Protein AF-A0A1T2CGB1-F1 (afdb_monomer_lite)

Foldseek 3Di:
DPDAQDDPVDGDPDDDDPVRVVVDPVVPDDCVVVCVVCVVVVNNDDPVQDDQCCPFHQVDPPVPPSGGHGPVVVVVVVCVVDPVVVVVVVVVCVVVVPD

Structure (mmCIF, N/CA/C/O backbone):
data_AF-A0A1T2CGB1-F1
#
_entry.id   AF-A0A1T2CGB1-F1
#
loop_
_atom_site.group_PDB
_atom_site.id
_atom_site.type_symbol
_atom_site.label_atom_id
_atom_site.label_alt_id
_atom_site.label_comp_id
_atom_site.label_asym_id
_atom_site.label_entity_id
_atom_site.label_seq_id
_atom_site.pdbx_PDB_ins_code
_atom_site.Cartn_x
_atom_site.Cartn_y
_atom_site.Cartn_z
_atom_site.occupancy
_atom_site.B_iso_or_equiv
_atom_site.auth_seq_id
_atom_site.auth_comp_id
_atom_site.auth_asym_id
_atom_site.auth_atom_id
_atom_site.pdbx_PDB_model_num
ATOM 1 N N . MET A 1 1 ? -6.994 3.075 -22.538 1.00 64.88 1 MET A N 1
ATOM 2 C CA . MET A 1 1 ? -6.569 4.176 -21.644 1.00 64.88 1 MET A CA 1
ATOM 3 C C . MET A 1 1 ? -5.937 5.364 -22.373 1.00 64.88 1 MET A C 1
ATOM 5 O O . MET A 1 1 ? -6.030 6.452 -21.834 1.00 64.88 1 MET A O 1
ATOM 9 N N . GLY A 1 2 ? -5.364 5.222 -23.582 1.00 72.44 2 GLY A N 1
ATOM 10 C CA . GLY A 1 2 ? -5.045 6.372 -24.457 1.00 72.44 2 GLY A CA 1
ATOM 11 C C . GLY A 1 2 ? -4.054 7.403 -23.891 1.00 72.44 2 GLY A C 1
ATOM 12 O O . GLY A 1 2 ? -3.963 8.504 -24.424 1.00 72.44 2 GLY A O 1
ATOM 13 N N . LEU A 1 3 ? -3.344 7.062 -22.813 1.00 81.25 3 LEU A N 1
ATOM 14 C CA . LEU A 1 3 ? -2.368 7.932 -22.166 1.00 81.25 3 LEU A CA 1
ATOM 15 C C . LEU A 1 3 ? -1.148 8.093 -23.078 1.00 81.25 3 LEU A C 1
ATOM 17 O O . LEU A 1 3 ? -0.640 7.117 -23.632 1.00 81.25 3 LEU A O 1
ATOM 21 N N . GLY A 1 4 ? -0.700 9.335 -23.253 1.00 84.06 4 GLY A N 1
ATOM 22 C CA . GLY A 1 4 ? 0.491 9.650 -24.032 1.00 84.06 4 GLY A CA 1
ATOM 23 C C . GLY A 1 4 ? 1.758 9.465 -23.199 1.00 84.06 4 GLY A C 1
ATOM 24 O O . GLY A 1 4 ? 1.873 10.035 -22.117 1.00 84.06 4 GLY A O 1
ATOM 25 N N . TRP A 1 5 ? 2.731 8.734 -23.740 1.00 87.31 5 TRP A N 1
ATOM 26 C CA . TRP A 1 5 ? 4.028 8.457 -23.105 1.00 87.31 5 TRP A CA 1
ATOM 27 C C . TRP A 1 5 ? 5.040 9.611 -23.208 1.00 87.31 5 TRP A C 1
ATOM 29 O O . TRP A 1 5 ? 6.191 9.474 -22.799 1.00 87.31 5 TRP A O 1
ATOM 39 N N . GLY A 1 6 ? 4.636 10.755 -23.763 1.00 89.75 6 GLY A N 1
ATOM 40 C CA . GLY A 1 6 ? 5.544 11.852 -24.093 1.00 89.75 6 GLY A CA 1
ATOM 41 C C . GLY A 1 6 ? 6.475 11.511 -25.261 1.00 89.75 6 GLY A C 1
ATOM 42 O O . GLY A 1 6 ? 6.204 10.624 -26.070 1.00 89.75 6 GLY A O 1
ATOM 43 N N . SER A 1 7 ? 7.574 12.252 -25.372 1.00 93.06 7 SER A N 1
ATOM 44 C CA . SER A 1 7 ? 8.612 12.016 -26.384 1.00 93.06 7 SER A CA 1
ATOM 45 C C . SER A 1 7 ? 9.815 11.302 -25.773 1.00 93.06 7 SER A C 1
ATOM 47 O O . SER A 1 7 ? 10.045 11.397 -24.575 1.00 93.06 7 SER A O 1
ATOM 49 N N . ALA A 1 8 ? 10.670 10.683 -26.590 1.00 90.38 8 ALA A N 1
ATOM 50 C CA . ALA A 1 8 ? 11.904 10.071 -26.084 1.00 90.38 8 ALA A CA 1
ATOM 51 C C . ALA A 1 8 ? 12.826 11.067 -25.342 1.00 90.38 8 ALA A C 1
ATOM 53 O O . ALA A 1 8 ? 13.544 10.679 -24.428 1.00 90.38 8 ALA A O 1
ATOM 54 N N . LYS A 1 9 ? 12.803 12.358 -25.718 1.00 94.38 9 LYS A N 1
ATOM 55 C CA . LYS A 1 9 ? 13.586 13.421 -25.056 1.00 94.38 9 LYS A CA 1
ATOM 56 C C . LYS A 1 9 ? 12.894 14.014 -23.824 1.00 94.38 9 LYS A C 1
ATOM 58 O O . LYS A 1 9 ? 13.543 14.682 -23.030 1.00 94.38 9 LYS A O 1
ATOM 63 N N . SER A 1 10 ? 11.587 13.818 -23.698 1.00 93.06 10 SER A N 1
ATOM 64 C CA . SER A 1 10 ? 10.762 14.322 -22.601 1.00 93.06 10 SER A CA 1
ATOM 65 C C . SER A 1 10 ? 9.611 13.335 -22.393 1.00 93.06 10 SER A C 1
ATOM 67 O O . SER A 1 10 ? 8.522 13.536 -22.949 1.00 93.06 10 SER A O 1
ATOM 69 N N . PRO A 1 11 ? 9.890 12.200 -21.724 1.00 93.25 11 PRO A N 1
ATOM 70 C CA . PRO A 1 11 ? 8.891 11.173 -21.484 1.00 93.25 11 PRO A CA 1
ATOM 71 C C . PRO A 1 11 ? 7.879 11.662 -20.452 1.00 93.25 11 PRO A C 1
ATOM 73 O O . PRO A 1 11 ? 8.207 12.449 -19.561 1.00 93.25 11 PRO A O 1
ATOM 76 N N . ASN A 1 12 ? 6.650 11.172 -20.561 1.00 90.88 12 ASN A N 1
ATOM 77 C CA . ASN A 1 12 ? 5.666 11.326 -19.507 1.00 90.88 12 ASN A CA 1
ATOM 78 C C . ASN A 1 12 ? 5.870 10.209 -18.477 1.00 90.88 12 ASN A C 1
ATOM 80 O O . ASN A 1 12 ? 5.544 9.053 -18.743 1.00 90.88 12 ASN A O 1
ATOM 84 N N . CYS A 1 13 ? 6.431 10.567 -17.323 1.00 89.56 13 CYS A N 1
ATOM 85 C CA . CYS A 1 13 ? 6.676 9.654 -16.2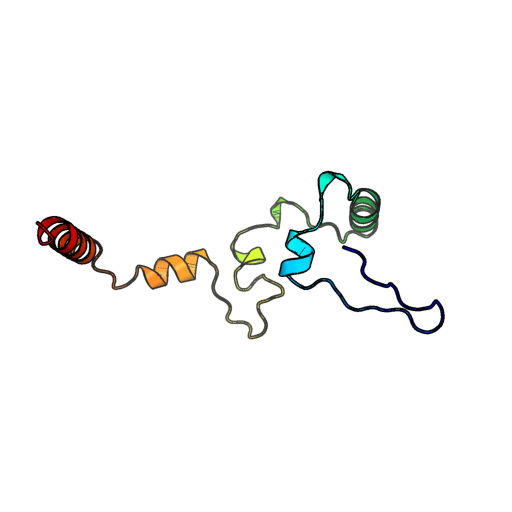05 1.00 89.56 13 CYS A CA 1
ATOM 86 C C . CYS A 1 13 ? 5.569 9.710 -15.140 1.00 89.56 13 CYS A C 1
ATOM 88 O O . CYS A 1 13 ? 5.776 9.238 -14.021 1.00 89.56 13 CYS A O 1
ATOM 90 N N . GLU A 1 14 ? 4.422 10.325 -15.442 1.00 88.94 14 GLU A N 1
ATOM 91 C CA . GLU A 1 14 ? 3.280 10.324 -14.533 1.00 88.94 14 GLU A CA 1
ATOM 92 C C . GLU A 1 14 ? 2.781 8.892 -14.305 1.00 88.94 14 GLU A C 1
ATOM 94 O O . GLU A 1 14 ? 2.581 8.112 -15.239 1.00 88.94 14 GLU A O 1
ATOM 99 N N . GLY A 1 15 ? 2.590 8.540 -13.034 1.00 87.88 15 GLY A N 1
ATOM 100 C CA . GLY A 1 15 ? 1.971 7.277 -12.657 1.00 87.88 15 GLY A CA 1
ATOM 101 C C . GLY A 1 15 ? 0.470 7.264 -12.947 1.00 87.88 15 GLY A C 1
ATOM 102 O O . GLY A 1 15 ? -0.152 8.291 -13.222 1.00 87.88 15 GLY A O 1
ATOM 103 N N . LEU A 1 16 ? -0.140 6.087 -12.825 1.00 91.00 16 LEU A N 1
ATOM 104 C CA . LEU A 1 16 ? -1.593 5.966 -12.869 1.00 91.00 16 LEU A CA 1
ATOM 105 C C . LEU A 1 16 ? -2.205 6.486 -11.564 1.00 91.00 16 LEU A C 1
ATOM 107 O O . LEU A 1 16 ? -1.779 6.119 -10.468 1.00 91.00 16 LEU A O 1
ATOM 111 N N . THR A 1 17 ? -3.263 7.285 -11.677 1.00 91.19 17 THR A N 1
ATOM 112 C CA . THR A 1 17 ? -4.153 7.554 -10.540 1.00 91.19 17 THR A CA 1
ATOM 113 C C . THR A 1 17 ? -4.849 6.264 -10.098 1.00 91.19 17 THR A C 1
ATOM 115 O O . THR A 1 17 ? -5.007 5.332 -10.887 1.00 91.19 17 THR A O 1
ATOM 118 N N . ALA A 1 18 ? -5.359 6.218 -8.864 1.00 91.00 18 ALA A N 1
ATOM 119 C CA . ALA A 1 18 ? -6.109 5.057 -8.369 1.00 91.00 18 ALA A CA 1
ATOM 120 C C . ALA A 1 18 ? -7.306 4.687 -9.273 1.00 91.00 18 ALA A C 1
ATOM 122 O O . ALA A 1 18 ? -7.559 3.513 -9.530 1.00 91.00 18 ALA A O 1
ATOM 123 N N . SER A 1 19 ? -8.005 5.692 -9.813 1.00 93.62 19 SER A N 1
ATOM 124 C CA . SER A 1 19 ? -9.127 5.484 -10.739 1.00 93.62 19 SER A CA 1
ATOM 125 C C . SER A 1 19 ? -8.682 4.880 -12.075 1.00 93.62 19 SER A C 1
ATOM 127 O O . SER A 1 19 ? -9.357 4.005 -12.613 1.00 93.62 19 SER A O 1
ATOM 129 N N . GLN A 1 20 ? -7.532 5.308 -12.603 1.00 92.69 20 GLN A N 1
ATOM 130 C CA . GLN A 1 20 ? -6.965 4.745 -13.832 1.00 92.69 20 GLN A CA 1
ATOM 131 C C . GLN A 1 20 ? -6.420 3.332 -13.609 1.00 92.69 20 GLN A C 1
ATOM 133 O O . GLN A 1 20 ? -6.616 2.469 -14.457 1.00 92.69 20 GLN A O 1
ATOM 138 N N . LEU A 1 21 ? -5.792 3.072 -12.458 1.00 91.06 21 LEU A N 1
ATOM 139 C CA . LEU A 1 21 ? -5.295 1.745 -12.096 1.00 91.06 21 LEU A CA 1
ATOM 140 C C . LEU A 1 21 ? -6.431 0.713 -12.034 1.00 91.06 21 LEU A C 1
ATOM 142 O O . LEU A 1 21 ? -6.270 -0.415 -12.485 1.00 91.06 21 LEU A O 1
ATOM 146 N N . ASN A 1 22 ? -7.607 1.118 -11.549 1.00 92.44 22 ASN A N 1
ATOM 147 C CA . ASN A 1 22 ? -8.795 0.263 -11.513 1.00 92.44 22 ASN A CA 1
ATOM 148 C C . ASN A 1 22 ? -9.349 -0.088 -12.910 1.00 92.44 22 ASN A C 1
ATOM 150 O O . ASN A 1 22 ? -10.154 -1.001 -13.044 1.00 92.44 22 ASN A O 1
ATOM 154 N N . GLN A 1 23 ? -8.939 0.639 -13.954 1.00 93.44 23 GLN A N 1
ATOM 155 C CA . GLN A 1 23 ? -9.330 0.380 -15.344 1.00 93.44 23 GLN A CA 1
ATOM 156 C C . GLN A 1 23 ? -8.317 -0.505 -16.085 1.00 93.44 23 GLN A C 1
ATOM 158 O O . GLN A 1 23 ? -8.505 -0.791 -17.269 1.00 93.44 23 GLN A O 1
ATOM 163 N N . VAL A 1 24 ? -7.230 -0.914 -15.423 1.00 90.88 24 VAL A N 1
ATOM 164 C CA . VAL A 1 24 ? -6.238 -1.824 -15.999 1.00 90.88 24 VAL A CA 1
ATOM 165 C C . VAL A 1 24 ? -6.847 -3.218 -16.123 1.00 90.88 24 VAL A C 1
ATOM 167 O O . VAL A 1 24 ? -7.320 -3.796 -15.146 1.00 90.88 24 VAL A O 1
ATOM 170 N N . ASP A 1 25 ? -6.799 -3.776 -17.331 1.00 92.94 25 ASP A N 1
ATOM 171 C CA . ASP A 1 25 ? -7.114 -5.183 -17.558 1.00 92.9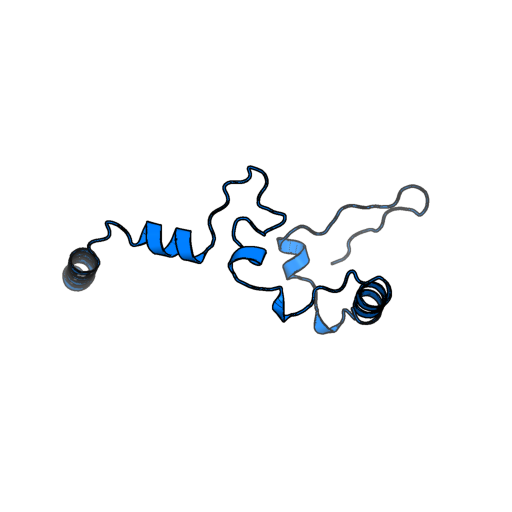4 25 ASP A CA 1
ATOM 172 C C . ASP A 1 25 ? -5.907 -6.049 -17.175 1.00 92.94 25 ASP A C 1
ATOM 174 O O . ASP A 1 25 ? -4.993 -6.276 -17.970 1.00 92.94 25 ASP A O 1
ATOM 178 N N . TRP A 1 26 ? -5.908 -6.528 -15.933 1.00 92.06 26 TRP A N 1
ATOM 179 C CA . TRP A 1 26 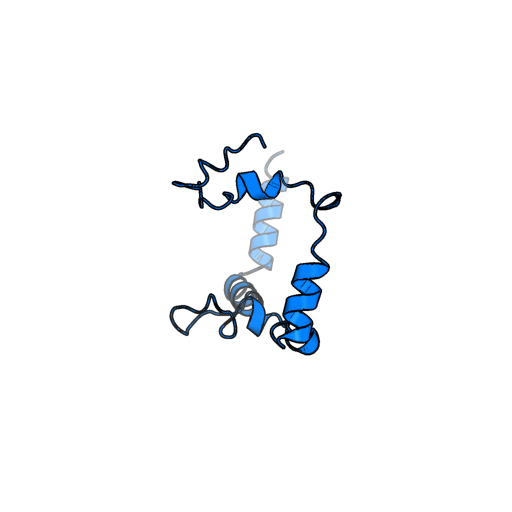? -4.836 -7.355 -15.380 1.00 92.06 26 TRP A CA 1
ATOM 180 C C . TRP A 1 26 ? -4.698 -8.724 -16.053 1.00 92.06 26 TRP A C 1
ATOM 182 O O . TRP A 1 26 ? -3.656 -9.352 -15.902 1.00 92.06 26 TRP A O 1
ATOM 192 N N . SER A 1 27 ? -5.688 -9.175 -16.836 1.00 94.31 27 SER A N 1
ATOM 193 C CA . SER A 1 27 ? -5.562 -10.423 -17.603 1.00 94.31 27 SER A CA 1
ATOM 194 C C . SER A 1 27 ? -4.569 -10.311 -18.766 1.00 94.31 27 SER A C 1
ATOM 196 O O . SER A 1 27 ? -4.044 -11.320 -19.229 1.00 94.31 27 SER A O 1
ATOM 198 N N . GLN A 1 28 ? -4.281 -9.086 -19.216 1.00 93.19 28 GLN A N 1
ATOM 199 C CA . GLN A 1 28 ? -3.338 -8.808 -20.301 1.00 93.19 28 GLN A CA 1
ATOM 200 C C . GLN A 1 28 ? -1.943 -8.407 -19.800 1.00 93.19 28 GLN A C 1
ATOM 202 O O . GLN A 1 28 ? -1.019 -8.265 -20.601 1.00 93.19 28 GLN A O 1
ATOM 207 N N . VAL A 1 29 ? -1.771 -8.205 -18.491 1.00 91.38 29 VAL A N 1
ATOM 208 C CA . VAL A 1 29 ? -0.501 -7.770 -17.901 1.00 91.38 29 VAL A CA 1
ATOM 209 C C . VAL A 1 29 ? 0.279 -8.994 -17.424 1.00 91.38 29 VAL A C 1
ATOM 211 O O . VAL A 1 29 ? -0.091 -9.625 -16.439 1.00 91.38 29 VAL A O 1
ATOM 214 N N . ASN A 1 30 ? 1.386 -9.316 -18.097 1.00 93.50 30 ASN A N 1
ATOM 215 C CA . ASN A 1 30 ? 2.325 -10.337 -17.633 1.00 93.50 30 ASN A CA 1
ATOM 216 C C . ASN A 1 30 ? 3.368 -9.701 -16.691 1.00 93.50 30 ASN A C 1
ATOM 218 O O . ASN A 1 30 ? 4.056 -8.753 -17.072 1.00 93.50 30 ASN A O 1
ATOM 222 N N . LEU A 1 31 ? 3.477 -10.223 -15.466 1.00 93.00 31 LEU A N 1
ATOM 223 C CA . LEU A 1 31 ? 4.439 -9.777 -14.450 1.00 93.00 31 LEU A CA 1
ATOM 224 C C . LEU A 1 31 ? 5.544 -10.811 -14.171 1.00 93.00 31 LEU A C 1
ATOM 226 O O . LEU A 1 31 ? 6.330 -10.614 -13.247 1.00 93.00 31 LEU A O 1
ATOM 230 N N . ASP A 1 32 ? 5.638 -11.886 -14.955 1.00 94.25 32 ASP A N 1
ATOM 231 C CA . ASP A 1 32 ? 6.551 -13.008 -14.715 1.00 94.25 32 ASP A CA 1
ATOM 232 C C . ASP A 1 32 ? 8.018 -12.565 -14.725 1.00 94.25 32 ASP A C 1
ATOM 234 O O . ASP A 1 32 ? 8.797 -12.984 -13.870 1.00 94.25 32 ASP A O 1
ATOM 238 N N . GLU A 1 33 ? 8.397 -11.673 -15.647 1.00 93.56 33 GLU A N 1
ATOM 239 C CA . GLU A 1 33 ? 9.758 -11.124 -15.702 1.00 93.56 33 GLU A CA 1
ATOM 240 C C . GLU A 1 33 ? 10.087 -10.329 -14.434 1.00 93.56 33 GLU A C 1
ATOM 242 O O . GLU A 1 33 ? 11.132 -10.537 -13.818 1.00 93.56 33 GLU A O 1
ATOM 247 N N . TRP A 1 34 ? 9.169 -9.465 -13.995 1.00 92.38 34 TRP A N 1
ATOM 248 C CA . TRP A 1 34 ? 9.344 -8.676 -12.778 1.00 92.38 34 TRP A CA 1
ATOM 249 C C . TRP A 1 34 ? 9.431 -9.569 -11.537 1.00 92.38 34 TRP A C 1
ATOM 251 O O . TRP A 1 34 ? 10.307 -9.360 -10.699 1.00 92.38 34 TRP A O 1
ATOM 261 N N . ILE A 1 35 ? 8.592 -10.606 -11.440 1.00 91.31 35 ILE A N 1
ATOM 262 C CA . ILE A 1 35 ? 8.656 -11.609 -10.365 1.00 91.31 35 ILE A CA 1
ATOM 263 C C . ILE A 1 35 ? 9.998 -12.356 -10.405 1.00 91.31 35 ILE A C 1
ATOM 265 O O . ILE A 1 35 ? 10.627 -12.548 -9.363 1.00 91.31 35 ILE A O 1
ATOM 269 N N . GLY A 1 36 ? 10.476 -12.727 -11.595 1.00 93.31 36 GLY A N 1
ATOM 270 C CA . GLY A 1 36 ? 11.775 -13.368 -11.793 1.00 93.31 36 GLY A CA 1
ATOM 271 C C . GLY A 1 36 ? 12.944 -12.491 -11.342 1.00 93.31 36 GLY A C 1
ATOM 272 O O . GLY A 1 36 ? 13.808 -12.956 -10.599 1.00 93.31 36 GLY A O 1
ATOM 273 N N . ILE A 1 37 ? 12.947 -11.206 -11.712 1.00 95.50 37 ILE A N 1
ATOM 274 C CA . ILE A 1 37 ? 13.951 -10.228 -11.263 1.00 95.50 37 ILE A CA 1
ATOM 275 C C . ILE A 1 37 ? 13.927 -10.105 -9.739 1.00 95.50 37 ILE A C 1
ATOM 277 O O . ILE A 1 37 ? 14.979 -10.169 -9.100 1.00 95.50 37 ILE A O 1
ATOM 281 N N . LEU A 1 38 ? 12.743 -9.970 -9.137 1.00 92.75 38 LEU A N 1
ATOM 282 C CA . LEU A 1 38 ? 12.604 -9.911 -7.682 1.00 92.75 38 LEU A CA 1
ATOM 283 C C . LEU A 1 38 ? 13.168 -11.177 -7.023 1.00 92.75 38 LEU A C 1
ATOM 285 O O . LEU A 1 38 ? 13.897 -11.076 -6.038 1.00 92.75 38 LEU A O 1
ATOM 289 N N . SER A 1 39 ? 12.901 -12.355 -7.590 1.00 91.38 39 SER A N 1
ATOM 290 C CA . SER A 1 39 ? 13.408 -13.626 -7.068 1.00 91.38 39 SER A CA 1
ATOM 291 C C . SER A 1 39 ? 14.932 -13.720 -7.154 1.00 91.38 39 SER A C 1
ATOM 293 O O . SER A 1 39 ? 15.573 -14.072 -6.169 1.00 91.38 39 SER A O 1
ATOM 295 N N . ILE A 1 40 ? 15.525 -13.404 -8.310 1.00 94.44 40 ILE A N 1
ATOM 296 C CA . ILE A 1 40 ? 16.976 -13.521 -8.540 1.00 94.44 40 ILE A CA 1
ATOM 297 C C . ILE A 1 40 ? 17.753 -12.505 -7.696 1.00 94.44 40 ILE A C 1
ATOM 299 O O . ILE A 1 40 ? 18.858 -12.784 -7.239 1.00 94.44 40 ILE A O 1
ATOM 303 N N . THR A 1 41 ? 17.173 -11.327 -7.471 1.00 94.69 41 THR A N 1
ATOM 304 C CA . THR A 1 41 ? 17.799 -10.262 -6.677 1.00 94.69 41 THR A CA 1
ATOM 305 C C . THR A 1 41 ? 17.562 -10.400 -5.171 1.00 94.69 41 THR A C 1
ATOM 307 O O . THR A 1 41 ? 18.080 -9.587 -4.410 1.00 94.69 41 THR A O 1
ATOM 310 N N . GLY A 1 42 ? 16.788 -11.399 -4.728 1.00 88.75 42 GLY A N 1
ATOM 311 C CA . GLY A 1 42 ? 16.429 -11.582 -3.318 1.00 88.75 42 GLY A CA 1
ATOM 312 C C . GLY A 1 42 ? 15.466 -10.520 -2.772 1.00 88.75 42 GLY A C 1
ATOM 313 O O . GLY A 1 42 ? 15.342 -10.376 -1.561 1.00 88.75 42 GLY A O 1
ATOM 314 N N . ASN A 1 43 ? 14.795 -9.765 -3.648 1.00 87.81 43 ASN A N 1
ATOM 315 C CA . ASN A 1 43 ? 13.803 -8.750 -3.280 1.00 87.81 43 ASN A CA 1
ATOM 316 C C . ASN A 1 43 ? 12.360 -9.279 -3.319 1.00 87.81 43 ASN A C 1
ATOM 318 O O . ASN A 1 43 ? 11.438 -8.547 -2.960 1.00 87.81 43 ASN A O 1
ATOM 322 N N . LEU A 1 44 ? 12.136 -10.520 -3.772 1.00 86.75 44 LEU A N 1
ATOM 323 C CA . LEU A 1 44 ? 10.821 -11.155 -3.711 1.00 86.75 44 LEU A CA 1
ATOM 324 C C . LEU A 1 44 ? 10.489 -11.472 -2.244 1.00 86.75 44 LEU A C 1
ATOM 326 O O . LEU A 1 44 ? 11.217 -12.249 -1.627 1.00 86.75 44 LEU A O 1
ATOM 330 N N . PRO A 1 45 ? 9.413 -10.904 -1.671 1.00 77.31 45 PRO A N 1
ATOM 331 C CA . PRO A 1 45 ? 9.046 -11.184 -0.290 1.00 77.31 45 PRO A CA 1
ATOM 332 C C . PRO A 1 45 ? 8.692 -12.662 -0.115 1.00 77.31 45 PRO A C 1
ATOM 334 O O . PRO A 1 45 ? 7.909 -13.216 -0.888 1.00 77.31 45 PRO A O 1
ATOM 337 N N . GLU A 1 46 ? 9.214 -13.301 0.928 1.00 76.31 46 GLU A N 1
ATOM 338 C CA . GLU A 1 46 ? 8.796 -14.655 1.282 1.00 76.31 46 GLU A CA 1
ATOM 339 C C . GLU A 1 46 ? 7.391 -14.619 1.910 1.00 76.31 46 GLU A C 1
ATOM 341 O O . GLU A 1 46 ? 7.128 -13.829 2.817 1.00 76.31 46 GLU A O 1
ATOM 346 N N . VAL A 1 47 ? 6.478 -15.488 1.461 1.00 62.94 47 VAL A N 1
ATOM 347 C CA . VAL A 1 47 ? 5.075 -15.549 1.934 1.00 62.94 47 VAL A CA 1
ATOM 348 C C . VAL A 1 47 ? 4.927 -15.682 3.464 1.00 62.94 47 VAL A C 1
ATOM 350 O O . VAL A 1 47 ? 4.045 -15.021 4.012 1.00 62.94 47 VAL A O 1
ATOM 353 N N . PRO A 1 48 ? 5.781 -16.428 4.203 1.00 62.31 48 PRO A N 1
ATOM 354 C CA . PRO A 1 48 ? 5.729 -16.468 5.669 1.00 62.31 48 PRO A CA 1
ATOM 355 C C . PRO A 1 48 ? 5.973 -15.111 6.352 1.00 62.31 48 PRO A C 1
ATOM 357 O O . PRO A 1 48 ? 5.731 -14.985 7.547 1.00 62.31 48 PRO A O 1
ATOM 360 N N . SER A 1 49 ? 6.446 -14.099 5.614 1.00 66.00 49 SER A N 1
ATOM 361 C CA . SER A 1 49 ? 6.689 -12.737 6.105 1.00 66.00 49 SER A CA 1
ATOM 362 C C . SER A 1 49 ? 5.553 -11.747 5.798 1.00 66.00 49 SER A C 1
ATOM 364 O O . SER A 1 49 ? 5.706 -10.548 6.028 1.00 66.00 49 SER A O 1
ATOM 366 N N . LEU A 1 50 ? 4.417 -12.203 5.262 1.00 75.44 50 LEU A N 1
ATOM 367 C CA . LEU A 1 50 ? 3.263 -11.353 4.954 1.00 75.44 50 LEU A CA 1
ATOM 368 C C . LEU A 1 50 ? 2.133 -11.612 5.953 1.00 75.44 50 LEU A C 1
ATOM 370 O O . LEU A 1 50 ? 1.164 -12.308 5.657 1.00 75.44 50 LEU A O 1
ATOM 374 N N . ASP A 1 51 ? 2.263 -11.046 7.149 1.00 87.06 51 ASP A N 1
ATOM 375 C CA . ASP A 1 51 ? 1.207 -11.040 8.160 1.00 87.06 51 ASP A CA 1
ATOM 376 C C . ASP A 1 51 ? 0.521 -9.665 8.258 1.00 87.06 51 ASP A C 1
ATOM 378 O O . ASP A 1 51 ? 0.921 -8.675 7.636 1.00 87.06 51 ASP A O 1
ATOM 382 N N . LEU A 1 52 ? -0.571 -9.607 9.024 1.00 90.19 52 LEU A N 1
ATOM 383 C CA . LEU A 1 52 ? -1.370 -8.391 9.173 1.00 90.19 52 LEU A CA 1
ATOM 384 C C . LEU A 1 52 ? -0.562 -7.235 9.786 1.00 90.19 52 LEU A C 1
ATOM 386 O O . LEU A 1 52 ? -0.806 -6.076 9.442 1.00 90.19 52 LEU A O 1
ATOM 390 N N . GLU A 1 53 ? 0.398 -7.538 10.659 1.00 91.62 53 GLU A N 1
ATOM 391 C CA . GLU A 1 53 ? 1.245 -6.548 11.323 1.00 91.62 53 GLU A CA 1
ATOM 392 C C . GLU A 1 53 ? 2.238 -5.923 10.340 1.00 91.62 53 GLU A C 1
ATOM 394 O O . GLU A 1 53 ? 2.318 -4.701 10.216 1.00 91.62 53 GLU A O 1
ATOM 399 N N . ARG A 1 54 ? 2.920 -6.746 9.543 1.00 89.25 54 ARG A N 1
ATOM 400 C CA . ARG A 1 54 ? 3.842 -6.289 8.498 1.00 89.25 54 ARG A CA 1
ATOM 401 C C . ARG A 1 54 ? 3.130 -5.566 7.363 1.00 89.25 54 ARG A C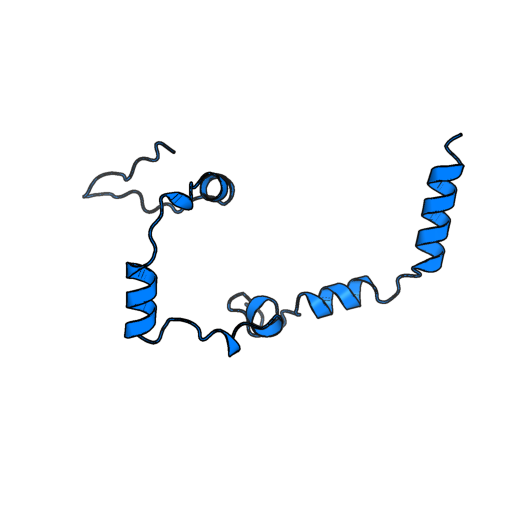 1
ATOM 403 O O . ARG A 1 54 ? 3.694 -4.652 6.773 1.00 89.25 54 ARG A O 1
ATOM 410 N N . LEU A 1 55 ? 1.886 -5.930 7.057 1.00 90.19 55 LEU A N 1
ATOM 411 C CA . LEU A 1 55 ? 1.120 -5.273 5.997 1.00 90.19 55 LEU A CA 1
ATOM 412 C C . LEU A 1 55 ? 0.473 -3.962 6.452 1.00 90.19 55 LEU A C 1
ATOM 414 O O . LEU A 1 55 ? 0.444 -2.989 5.695 1.00 90.19 55 LEU A O 1
ATOM 418 N N . THR A 1 56 ? -0.073 -3.924 7.669 1.00 93.44 56 THR A N 1
ATOM 419 C CA . THR A 1 56 ? -0.992 -2.848 8.081 1.00 93.44 56 THR A CA 1
ATOM 420 C C . THR A 1 56 ? -0.586 -2.100 9.341 1.00 93.44 56 THR A C 1
ATOM 422 O O . THR A 1 56 ? -1.111 -0.997 9.538 1.00 93.44 56 THR A O 1
ATOM 425 N N . GLY A 1 57 ? 0.296 -2.685 10.152 1.00 93.81 57 GLY A N 1
ATOM 426 C CA . GLY A 1 57 ? 0.781 -2.156 11.421 1.00 93.81 57 GLY A CA 1
ATOM 427 C C . GLY A 1 57 ? 2.174 -1.549 11.316 1.00 93.81 57 GLY A C 1
ATOM 428 O O . GLY A 1 57 ? 2.545 -0.969 10.290 1.00 93.81 57 GLY A O 1
ATOM 429 N N . SER A 1 58 ? 2.943 -1.676 12.390 1.00 94.50 58 SER A N 1
ATOM 430 C CA . SER A 1 58 ? 4.231 -1.014 12.577 1.00 94.50 58 SER A CA 1
ATOM 431 C C . SER A 1 58 ? 5.334 -1.575 11.676 1.00 94.50 58 SER A C 1
ATOM 433 O O . SER A 1 58 ? 6.266 -0.854 11.317 1.00 94.50 58 SER A O 1
ATOM 435 N N . GLY A 1 59 ? 5.201 -2.835 11.248 1.00 89.88 59 GLY A N 1
ATOM 436 C CA . GLY A 1 59 ? 6.098 -3.470 10.280 1.00 89.88 59 GLY A CA 1
ATOM 437 C C . GLY A 1 59 ? 5.893 -3.012 8.829 1.00 89.88 59 GLY A C 1
ATOM 438 O O . GLY A 1 59 ? 6.683 -3.385 7.962 1.00 89.88 59 GLY A O 1
ATOM 439 N N . SER A 1 60 ? 4.852 -2.220 8.552 1.00 90.81 60 SER A N 1
ATOM 440 C CA . SER A 1 60 ? 4.556 -1.691 7.218 1.00 90.81 60 SER A CA 1
ATOM 441 C C . SER A 1 60 ? 5.519 -0.576 6.823 1.00 90.81 60 SER A C 1
ATOM 443 O O . SER A 1 60 ? 5.839 0.299 7.625 1.00 90.81 60 SER A O 1
ATOM 445 N N . THR A 1 61 ? 5.883 -0.506 5.540 1.00 88.94 61 THR A N 1
ATOM 446 C CA . THR A 1 61 ? 6.607 0.649 4.969 1.00 88.94 61 THR A CA 1
ATOM 447 C C . THR A 1 61 ? 5.823 1.956 5.089 1.00 88.94 61 THR A C 1
ATOM 449 O O . THR A 1 61 ? 6.390 3.039 4.976 1.00 88.94 61 THR A O 1
ATOM 452 N N . LEU A 1 62 ? 4.517 1.864 5.343 1.00 89.69 62 LEU A N 1
ATOM 453 C CA . LEU A 1 62 ? 3.643 3.002 5.582 1.00 89.69 62 LEU A CA 1
ATOM 454 C C . LEU A 1 62 ? 3.616 3.445 7.061 1.00 89.69 62 LEU A C 1
ATOM 456 O O . LEU A 1 62 ? 2.822 4.324 7.408 1.00 89.69 62 LEU A O 1
ATOM 460 N N . ASN A 1 63 ? 4.415 2.836 7.944 1.00 93.12 63 ASN A N 1
ATOM 461 C CA . ASN A 1 63 ? 4.604 3.266 9.332 1.00 93.12 63 ASN A CA 1
ATOM 462 C C . ASN A 1 63 ? 5.572 4.461 9.411 1.00 93.12 63 ASN A C 1
ATOM 464 O O . ASN A 1 63 ? 6.698 4.352 9.892 1.00 93.12 63 ASN A O 1
ATOM 468 N N . VAL A 1 64 ? 5.143 5.604 8.880 1.00 93.12 64 VAL A N 1
ATOM 469 C CA . VAL A 1 64 ? 6.000 6.790 8.707 1.00 93.12 64 VAL A CA 1
ATOM 470 C C . VAL A 1 64 ? 6.389 7.479 10.019 1.00 93.12 64 VAL A C 1
ATOM 472 O O . VAL A 1 64 ? 7.437 8.115 10.077 1.00 93.12 64 VAL A O 1
ATOM 475 N N . ASP A 1 65 ? 5.569 7.361 11.064 1.00 93.31 65 ASP A N 1
ATOM 476 C CA . ASP A 1 65 ? 5.761 8.007 12.370 1.00 93.31 65 ASP A CA 1
ATOM 477 C C . ASP A 1 65 ? 6.160 7.024 13.487 1.00 93.31 65 ASP A C 1
ATOM 479 O O . ASP A 1 65 ? 6.332 7.427 14.638 1.00 93.31 65 ASP A O 1
ATOM 483 N N . GLY A 1 66 ? 6.313 5.740 13.152 1.00 93.12 66 GLY A N 1
ATOM 484 C CA . GLY A 1 66 ? 6.683 4.679 14.084 1.00 93.12 66 GLY A CA 1
ATOM 485 C C . GLY A 1 66 ? 5.529 4.111 14.916 1.00 93.12 66 GLY A C 1
ATOM 486 O O . GLY A 1 66 ? 5.734 3.086 15.561 1.00 93.12 66 GLY A O 1
ATOM 487 N N . ASN A 1 67 ? 4.330 4.704 14.884 1.00 94.31 67 ASN A N 1
ATOM 488 C CA . ASN A 1 67 ? 3.228 4.377 15.800 1.00 94.31 67 ASN A CA 1
ATOM 489 C C . ASN A 1 67 ? 1.990 3.802 15.098 1.00 94.31 67 ASN A C 1
ATOM 491 O O . ASN A 1 67 ? 0.885 3.806 15.647 1.00 94.31 67 ASN A O 1
ATOM 495 N N . ARG A 1 68 ? 2.143 3.305 13.870 1.00 94.25 68 ARG A N 1
ATOM 496 C CA . ARG A 1 68 ? 1.037 2.727 13.109 1.00 94.25 68 ARG A CA 1
ATOM 497 C C . ARG A 1 68 ? 0.530 1.433 13.751 1.00 94.25 68 ARG A C 1
ATOM 499 O O . ARG A 1 68 ? 1.186 0.402 13.681 1.00 94.25 68 ARG A O 1
ATOM 506 N N . GLN A 1 69 ? -0.687 1.476 14.278 1.00 95.56 69 GLN A N 1
ATOM 507 C CA . GLN A 1 69 ? -1.423 0.293 14.731 1.00 95.56 69 GLN A CA 1
ATOM 508 C C . GLN A 1 69 ? -1.809 -0.611 13.560 1.00 95.56 69 GLN A C 1
ATOM 510 O O . GLN A 1 69 ? -2.056 -0.125 12.452 1.00 95.56 69 GLN A O 1
ATOM 515 N N . SER A 1 70 ? -1.953 -1.910 13.798 1.00 96.25 70 SER A N 1
ATOM 516 C CA . SER A 1 70 ? -2.485 -2.848 12.807 1.00 96.25 70 SER A CA 1
ATOM 517 C C . SER A 1 70 ? -3.977 -2.629 12.536 1.00 96.25 70 SER A C 1
ATOM 519 O O . SER A 1 70 ? -4.715 -2.013 13.308 1.00 96.25 70 SER A O 1
ATOM 521 N N . ALA A 1 71 ? -4.471 -3.159 11.415 1.00 95.56 71 ALA A N 1
ATOM 522 C CA . ALA A 1 71 ? -5.899 -3.129 11.108 1.00 95.56 71 ALA A CA 1
ATOM 523 C C . ALA A 1 71 ? -6.750 -3.880 12.149 1.00 95.56 71 ALA A C 1
ATOM 525 O O . ALA A 1 71 ? -7.888 -3.474 12.392 1.00 95.56 71 ALA A O 1
ATOM 526 N N . ALA A 1 72 ? -6.206 -4.936 12.765 1.00 94.94 72 ALA A N 1
ATOM 527 C CA . ALA A 1 72 ? -6.880 -5.669 13.834 1.00 94.94 72 ALA A CA 1
ATOM 528 C C . ALA A 1 72 ? -7.006 -4.818 15.101 1.00 94.94 72 ALA A C 1
ATOM 530 O O . ALA A 1 72 ? -8.104 -4.701 15.637 1.00 94.94 72 ALA A O 1
ATOM 531 N N . GLU A 1 73 ? -5.926 -4.165 15.533 1.00 95.25 73 GLU A N 1
ATOM 532 C CA . GLU A 1 73 ? -5.941 -3.270 16.698 1.00 95.25 73 GLU A CA 1
ATOM 533 C C . GLU A 1 73 ? -6.949 -2.136 16.509 1.00 95.25 73 GLU A C 1
ATOM 535 O O . GLU A 1 73 ? -7.842 -1.968 17.336 1.00 95.25 73 GLU A O 1
ATOM 540 N N . ARG A 1 74 ? -6.927 -1.455 15.355 1.00 94.06 74 ARG A N 1
ATOM 541 C CA . ARG A 1 74 ? -7.925 -0.419 15.032 1.00 94.06 74 ARG A CA 1
ATOM 542 C C . ARG A 1 74 ? -9.356 -0.958 14.975 1.00 94.06 74 ARG A C 1
ATOM 544 O O . ARG A 1 74 ? -10.314 -0.211 15.162 1.00 94.06 74 ARG A O 1
ATOM 551 N N . ALA A 1 75 ? -9.553 -2.230 14.625 1.00 93.56 75 ALA A N 1
ATOM 552 C CA . ALA A 1 75 ? -10.877 -2.845 14.658 1.00 93.56 75 ALA A CA 1
ATOM 553 C C . ALA A 1 75 ? -11.338 -3.093 16.097 1.00 93.56 75 ALA A C 1
ATOM 555 O O . ALA A 1 75 ? -12.473 -2.759 16.420 1.00 93.56 75 ALA A O 1
ATOM 556 N N . ILE A 1 76 ? -10.458 -3.604 16.957 1.00 93.00 76 ILE A N 1
ATOM 557 C CA . ILE A 1 76 ? -10.742 -3.828 18.377 1.00 93.00 76 ILE A CA 1
ATOM 558 C C . ILE A 1 76 ? -11.001 -2.499 19.090 1.00 93.00 76 ILE A C 1
ATOM 560 O O . ILE A 1 76 ? -11.983 -2.383 19.813 1.00 93.00 76 ILE A O 1
ATOM 564 N N . GLU A 1 77 ? -10.198 -1.466 18.843 1.00 92.75 77 GLU A N 1
ATOM 565 C CA . GLU A 1 77 ? -10.404 -0.145 19.445 1.00 92.75 77 GLU A CA 1
ATOM 566 C C . GLU A 1 77 ? -11.737 0.488 19.054 1.00 92.75 77 GLU A C 1
ATOM 568 O O . GLU A 1 77 ? -12.401 1.072 19.902 1.00 92.75 77 GLU A O 1
ATOM 573 N N . ARG A 1 78 ? -12.180 0.316 17.802 1.00 89.06 78 ARG A N 1
ATOM 574 C CA . ARG A 1 78 ? -13.521 0.756 17.381 1.00 89.06 78 ARG A CA 1
ATOM 575 C C . ARG A 1 78 ? -14.644 0.026 18.117 1.00 89.06 78 ARG A C 1
ATOM 577 O O . ARG A 1 78 ? -15.736 0.572 18.230 1.00 89.06 78 ARG A O 1
ATOM 584 N N . LEU A 1 79 ? -14.400 -1.203 18.567 1.00 87.75 79 LEU A N 1
ATOM 585 C CA . LEU A 1 79 ? -15.352 -1.986 19.354 1.00 87.75 79 LEU A CA 1
ATOM 586 C C . LEU A 1 79 ? -15.251 -1.673 20.853 1.00 87.75 79 LEU A C 1
ATOM 588 O O . LEU A 1 79 ? -16.236 -1.824 21.575 1.00 87.75 79 LEU A O 1
ATOM 592 N N . ASN A 1 80 ? -14.094 -1.218 21.335 1.00 86.94 80 ASN A N 1
ATOM 593 C CA . ASN A 1 80 ? -13.902 -0.858 22.733 1.00 86.94 80 ASN A CA 1
ATOM 594 C C . ASN A 1 80 ? -14.782 0.344 23.100 1.00 86.94 80 ASN A C 1
ATOM 596 O O . ASN A 1 80 ? -14.672 1.425 22.531 1.00 86.94 80 ASN A O 1
ATOM 600 N N . GLY A 1 81 ? -15.669 0.143 24.075 1.00 78.69 81 GLY A N 1
ATOM 601 C CA . GLY A 1 81 ? -16.657 1.144 24.487 1.00 78.69 81 GLY A CA 1
ATOM 602 C C . GLY A 1 81 ? -17.957 1.120 23.678 1.00 78.69 81 GLY A C 1
ATOM 603 O O . GLY A 1 81 ? -18.879 1.866 24.001 1.00 78.69 81 GLY A O 1
ATOM 604 N N . MET A 1 82 ? -18.073 0.244 22.674 1.00 85.31 82 MET A N 1
ATOM 605 C CA . MET A 1 82 ? -19.333 0.009 21.978 1.00 85.31 82 MET A CA 1
ATOM 606 C C . MET A 1 82 ? -20.225 -0.914 22.812 1.00 85.31 82 MET A C 1
ATOM 608 O O . MET A 1 82 ? -19.927 -2.095 22.993 1.00 85.31 82 MET A O 1
ATOM 612 N N . ASP A 1 83 ? -21.369 -0.403 23.265 1.00 87.44 83 ASP A N 1
ATOM 613 C CA . ASP A 1 83 ? -22.449 -1.259 23.751 1.00 87.44 83 ASP A CA 1
ATOM 614 C C . ASP A 1 83 ? -23.180 -1.854 22.544 1.00 87.44 83 ASP A C 1
ATOM 616 O O . ASP A 1 83 ? -24.186 -1.335 22.057 1.00 87.44 83 ASP A O 1
ATOM 620 N N . ALA A 1 84 ? -22.631 -2.954 22.031 1.00 84.56 84 ALA A N 1
ATOM 621 C CA . ALA A 1 84 ? -23.180 -3.649 20.875 1.00 84.56 84 ALA A CA 1
ATOM 622 C C . ALA A 1 84 ? -24.635 -4.094 21.092 1.00 84.56 84 ALA A C 1
ATOM 624 O O . ALA A 1 84 ? -25.346 -4.340 20.121 1.00 84.56 84 ALA A O 1
ATOM 625 N N . GLN A 1 85 ? -25.088 -4.242 22.339 1.00 83.31 85 GLN A N 1
ATOM 626 C CA . GLN A 1 85 ? -26.453 -4.651 22.640 1.00 83.31 85 GLN A CA 1
ATOM 627 C C . GLN A 1 85 ? -27.420 -3.477 22.551 1.00 83.31 85 GLN A C 1
ATOM 629 O O . GLN A 1 85 ? -28.449 -3.608 21.886 1.00 83.31 85 GLN A O 1
ATOM 634 N N . LYS A 1 86 ? -27.048 -2.328 23.118 1.00 88.31 86 LYS A N 1
ATOM 635 C CA . LYS A 1 86 ? -27.786 -1.075 22.952 1.00 88.31 86 LYS A CA 1
ATOM 636 C C . LYS A 1 86 ? -27.890 -0.674 21.479 1.00 88.31 86 LYS A C 1
ATOM 638 O O . LYS A 1 86 ? -28.982 -0.397 21.001 1.00 88.31 86 LYS A O 1
ATOM 643 N N . LEU A 1 87 ? -26.786 -0.753 20.736 1.00 87.00 87 LEU A N 1
ATOM 644 C CA . LEU A 1 87 ? -26.748 -0.396 19.313 1.00 87.00 87 LEU A CA 1
ATOM 645 C C . LEU A 1 87 ? -27.671 -1.288 18.462 1.00 87.00 87 LEU A C 1
ATOM 647 O O . LEU A 1 87 ? -28.332 -0.817 17.540 1.00 87.00 87 LEU A O 1
ATOM 651 N N . ARG A 1 88 ? -27.764 -2.586 18.797 1.00 85.88 88 ARG A N 1
ATOM 652 C CA . ARG A 1 88 ? -28.728 -3.503 18.163 1.00 85.88 88 ARG A CA 1
ATOM 653 C C . ARG A 1 88 ? -30.176 -3.167 18.523 1.00 85.88 88 ARG A C 1
ATOM 655 O O . ARG A 1 88 ? -31.041 -3.299 17.661 1.00 85.88 88 ARG A O 1
ATOM 662 N N . GLN A 1 89 ? -30.447 -2.781 19.770 1.00 89.31 89 GLN A N 1
ATOM 663 C CA . GLN A 1 89 ? -31.786 -2.369 20.203 1.00 89.31 89 GLN A CA 1
ATOM 664 C C . GLN A 1 89 ? -32.244 -1.107 19.473 1.00 89.31 89 GLN A C 1
ATOM 666 O O . GLN A 1 89 ? -33.293 -1.149 18.842 1.00 89.31 89 GLN A O 1
ATOM 671 N N . GLU A 1 90 ? -31.424 -0.054 19.459 1.00 90.31 90 GLU A N 1
ATOM 672 C CA . GLU A 1 90 ? -31.725 1.207 18.764 1.00 90.31 90 GLU A CA 1
ATOM 673 C C . GLU A 1 90 ? -32.008 0.976 17.271 1.00 90.31 90 GLU A C 1
ATOM 675 O O . GLU A 1 90 ? -33.028 1.429 16.758 1.00 90.31 90 GLU A O 1
ATOM 680 N N . ALA A 1 91 ? -31.180 0.177 16.587 1.00 88.75 91 ALA A N 1
ATOM 681 C CA . ALA A 1 91 ? -31.410 -0.168 15.183 1.00 88.75 91 ALA A CA 1
ATOM 682 C C . ALA A 1 91 ? -32.716 -0.962 14.963 1.00 88.75 91 ALA A C 1
ATOM 684 O O . ALA A 1 91 ? -33.381 -0.805 13.941 1.00 88.75 91 ALA A O 1
ATOM 685 N N . THR A 1 92 ? -33.104 -1.820 15.913 1.00 90.00 92 THR A N 1
ATOM 686 C CA . THR A 1 92 ? -34.365 -2.582 15.835 1.00 90.00 92 THR A CA 1
ATOM 687 C C . THR A 1 92 ? -35.575 -1.670 16.046 1.00 90.00 92 THR A C 1
ATOM 689 O O . THR A 1 92 ? -36.582 -1.805 15.348 1.00 90.00 92 THR A O 1
ATOM 692 N N . GLU A 1 93 ? -35.488 -0.731 16.987 1.00 90.06 93 GLU A N 1
ATOM 693 C CA . GLU A 1 93 ? -36.522 0.274 17.250 1.00 90.06 93 GLU A CA 1
ATOM 694 C C . GLU A 1 93 ? -36.699 1.222 16.057 1.00 90.06 93 GLU A C 1
ATOM 696 O O . GLU A 1 93 ? -37.827 1.481 15.653 1.00 90.06 93 GLU A O 1
ATOM 701 N N . GLU A 1 94 ? -35.611 1.655 15.417 1.00 88.56 94 GLU A N 1
ATOM 702 C 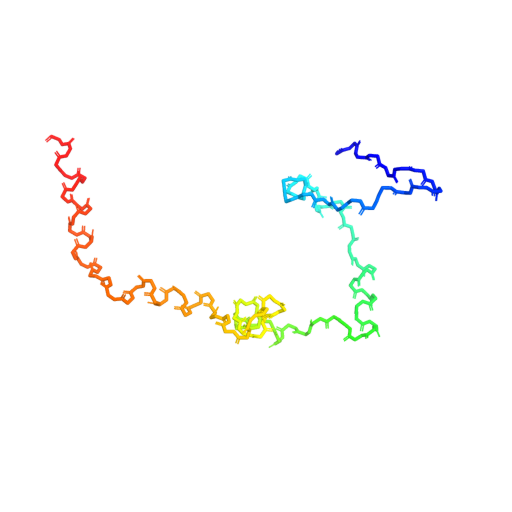CA . GLU A 1 94 ? -35.659 2.498 14.216 1.00 88.56 94 GLU A CA 1
ATOM 703 C C . GLU A 1 94 ? -36.318 1.780 13.024 1.00 88.56 94 GLU A C 1
ATOM 705 O O . GLU A 1 94 ? -37.154 2.355 12.324 1.00 88.56 94 GLU A O 1
ATOM 710 N N . ILE A 1 95 ? -36.005 0.495 12.818 1.00 86.31 95 ILE A N 1
ATOM 711 C CA . ILE A 1 95 ? -36.629 -0.322 11.765 1.00 86.31 95 ILE A CA 1
ATOM 712 C C . ILE A 1 95 ? -38.116 -0.575 12.060 1.00 86.31 95 ILE A C 1
ATOM 714 O O . ILE A 1 95 ? -38.930 -0.599 11.137 1.00 86.31 95 ILE A O 1
ATOM 718 N N . SER A 1 96 ? -38.484 -0.779 13.327 1.00 84.31 96 SER A N 1
ATOM 719 C CA . SER A 1 96 ? -39.864 -1.103 13.722 1.00 84.31 96 SER A CA 1
ATOM 720 C C . SER A 1 96 ? -40.770 0.119 13.911 1.00 84.31 96 SER A C 1
ATOM 722 O O . SER A 1 96 ? -41.979 -0.014 13.739 1.00 84.31 96 SER A O 1
ATOM 724 N N . GLY A 1 97 ? -40.213 1.297 14.205 1.00 65.69 97 GLY A N 1
ATOM 725 C CA . GLY A 1 97 ? -40.939 2.563 14.368 1.00 65.69 97 GLY A CA 1
ATOM 726 C C . GLY A 1 97 ? -41.292 3.284 13.061 1.00 65.69 97 GLY A C 1
ATOM 727 O O . GLY A 1 97 ? -41.985 4.295 13.100 1.00 65.69 97 GLY A O 1
ATOM 728 N N . ASN A 1 98 ? -40.846 2.770 11.911 1.00 57.53 98 ASN A N 1
ATOM 729 C CA . ASN A 1 98 ? -41.152 3.299 10.575 1.00 57.53 98 ASN A CA 1
ATOM 730 C C . ASN A 1 98 ? -42.417 2.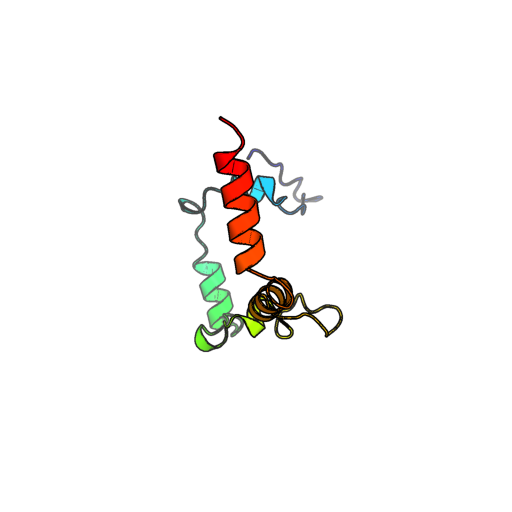677 9.929 1.00 57.53 98 ASN A C 1
ATOM 732 O O . ASN A 1 98 ? -42.551 2.703 8.705 1.00 57.53 98 ASN A O 1
ATOM 736 N N . ASN A 1 99 ? -43.339 2.134 10.738 1.00 49.12 99 ASN A N 1
ATOM 737 C CA . ASN A 1 99 ? -44.673 1.671 10.321 1.00 49.12 99 ASN A CA 1
ATOM 738 C C . ASN A 1 99 ? -45.787 2.411 11.065 1.00 49.12 99 ASN A C 1
ATOM 740 O O . ASN A 1 99 ? -45.762 2.395 12.316 1.00 49.12 99 ASN A O 1
#

Organism: Solemya velum gill symbiont (NCBI:txid2340)

Secondary structure (DSSP, 8-state):
-----EETTEE--PPPPHHHHTT--GGG---HHHHHHHHHTT-SPPGGG--HHHHHSTTSTT-TTS----HHHHHHHHHTT--HHHHHHHHHHHHHTT-

Radius of gyration: 22.96 Å; chains: 1; bounding box: 62×31×51 Å

pLDDT: mean 88.1, std 8.78, range [49.12, 96.25]

Sequence (99 aa):
MGLGWGSAKSPNCEGLTASQLNQVDWSQVNLDEWIGILSITGNLPEVPSLDLERLTGSGSTLNVDGNRQSAAERAIERLNGMDAQKLRQEATEEISGNN